Protein AF-A0A0V0TDM6-F1 (afdb_monomer)

Structure (mmCIF, N/CA/C/O backbone):
data_AF-A0A0V0TDM6-F1
#
_entry.id   AF-A0A0V0TDM6-F1
#
loop_
_atom_site.group_PDB
_atom_site.id
_atom_site.type_symbol
_atom_site.label_atom_id
_atom_site.label_alt_id
_atom_site.label_comp_id
_atom_site.label_asym_id
_atom_site.label_entity_id
_atom_site.label_seq_id
_atom_site.pdbx_PDB_ins_code
_atom_site.Cartn_x
_atom_site.Cartn_y
_atom_site.Cartn_z
_atom_site.occupancy
_atom_site.B_iso_or_equiv
_atom_site.auth_seq_id
_atom_site.auth_comp_id
_atom_site.auth_asym_id
_atom_site.auth_atom_id
_atom_site.pdbx_PDB_model_num
ATOM 1 N N . MET A 1 1 ? 20.310 -4.185 -2.461 1.00 68.88 1 MET A N 1
ATOM 2 C CA . MET A 1 1 ? 19.924 -4.547 -3.846 1.00 68.88 1 MET A CA 1
ATOM 3 C C . MET A 1 1 ? 19.185 -3.362 -4.457 1.00 68.88 1 MET A C 1
ATOM 5 O O . MET A 1 1 ? 18.223 -2.908 -3.850 1.00 68.88 1 MET A O 1
ATOM 9 N N . VAL A 1 2 ? 19.680 -2.823 -5.574 1.00 84.88 2 VAL A N 1
ATOM 10 C CA . VAL A 1 2 ? 19.165 -1.600 -6.225 1.00 84.88 2 VAL A CA 1
ATOM 11 C C . VAL A 1 2 ? 18.050 -1.960 -7.213 1.00 84.88 2 VAL A C 1
ATOM 13 O O . VAL A 1 2 ? 18.202 -2.934 -7.948 1.00 84.88 2 VAL A O 1
ATOM 16 N N . ALA A 1 3 ? 16.951 -1.196 -7.219 1.00 94.00 3 ALA A N 1
ATOM 17 C CA . ALA A 1 3 ? 15.890 -1.325 -8.218 1.00 94.00 3 ALA A CA 1
ATOM 18 C C . ALA A 1 3 ? 16.334 -0.680 -9.545 1.00 94.00 3 ALA A C 1
ATOM 20 O O . ALA A 1 3 ? 16.919 0.400 -9.535 1.00 94.00 3 ALA A O 1
ATOM 21 N N . ARG A 1 4 ? 16.096 -1.349 -10.673 1.00 97.00 4 ARG A N 1
ATOM 22 C CA . ARG A 1 4 ? 16.575 -0.988 -12.018 1.00 97.00 4 ARG A CA 1
ATOM 23 C C . ARG A 1 4 ? 15.480 -0.458 -12.941 1.00 97.00 4 ARG A C 1
ATOM 25 O O . ARG A 1 4 ? 15.808 0.113 -13.972 1.00 97.00 4 ARG A O 1
ATOM 32 N N . TYR A 1 5 ? 14.216 -0.669 -12.594 1.00 96.31 5 TYR A N 1
ATOM 33 C CA . TYR A 1 5 ? 13.059 -0.176 -13.334 1.00 96.31 5 TYR A CA 1
ATOM 34 C C . TYR A 1 5 ? 11.893 0.101 -12.370 1.00 96.31 5 TYR A C 1
ATOM 36 O O . TYR A 1 5 ? 11.904 -0.439 -11.254 1.00 96.31 5 TYR A O 1
ATOM 44 N N . PRO A 1 6 ? 10.914 0.937 -12.774 1.00 95.62 6 PRO A N 1
ATOM 45 C CA . PRO A 1 6 ? 9.752 1.271 -11.953 1.00 95.62 6 PRO A CA 1
ATOM 46 C C . PRO A 1 6 ? 9.030 0.031 -11.439 1.00 95.62 6 PRO A C 1
ATOM 48 O O . PRO A 1 6 ? 8.941 -0.973 -12.148 1.00 95.62 6 PRO A O 1
ATOM 51 N N . LEU A 1 7 ? 8.524 0.098 -10.207 1.00 93.88 7 LEU A N 1
ATOM 52 C CA . LEU A 1 7 ? 7.758 -0.974 -9.557 1.00 93.88 7 LEU A CA 1
ATOM 53 C C . LEU A 1 7 ? 8.494 -2.322 -9.403 1.00 93.88 7 LEU A C 1
ATOM 55 O O . LEU A 1 7 ? 7.897 -3.284 -8.926 1.00 93.88 7 LEU A O 1
ATOM 59 N N . GLN A 1 8 ? 9.795 -2.420 -9.717 1.00 96.00 8 GLN A N 1
ATOM 60 C CA . GLN A 1 8 ? 10.560 -3.662 -9.527 1.00 96.00 8 GLN A CA 1
ATOM 61 C C . GLN A 1 8 ? 10.568 -4.116 -8.063 1.00 96.00 8 GLN A C 1
ATOM 63 O O . GLN A 1 8 ? 10.575 -5.310 -7.761 1.00 96.00 8 GLN A O 1
ATOM 68 N N . ARG A 1 9 ? 10.659 -3.152 -7.143 1.00 95.19 9 ARG A N 1
ATOM 69 C CA . ARG A 1 9 ? 10.697 -3.408 -5.708 1.00 95.19 9 ARG A CA 1
ATOM 70 C C . ARG A 1 9 ? 9.963 -2.303 -4.978 1.00 95.19 9 ARG A C 1
ATOM 72 O O . ARG A 1 9 ? 10.412 -1.160 -4.980 1.00 95.19 9 ARG A O 1
ATOM 79 N N . ILE A 1 10 ? 8.896 -2.691 -4.297 1.00 95.94 10 ILE A N 1
ATOM 80 C CA . ILE A 1 10 ? 8.101 -1.800 -3.464 1.00 95.94 10 ILE A CA 1
ATOM 81 C C . ILE A 1 10 ? 8.427 -2.110 -2.001 1.00 95.94 10 ILE A C 1
ATOM 83 O O . ILE A 1 10 ? 8.379 -3.265 -1.575 1.00 95.94 10 ILE A O 1
ATOM 87 N N . GLY A 1 11 ? 8.833 -1.093 -1.246 1.00 96.31 11 GLY A N 1
ATOM 88 C CA . GLY A 1 11 ? 8.878 -1.146 0.211 1.00 96.31 11 GLY A CA 1
ATOM 89 C C . GLY A 1 11 ? 7.487 -0.872 0.767 1.00 96.31 11 GLY A C 1
ATOM 90 O O . GLY A 1 11 ? 6.819 0.047 0.298 1.00 96.31 11 GLY A O 1
ATOM 91 N N . MET A 1 12 ? 7.048 -1.669 1.737 1.00 96.81 12 MET A N 1
ATOM 92 C CA . MET A 1 12 ? 5.736 -1.526 2.364 1.00 96.81 12 MET A CA 1
ATOM 93 C C . MET A 1 12 ? 5.893 -1.552 3.877 1.00 96.81 12 MET A C 1
ATOM 95 O O . MET A 1 12 ? 6.620 -2.402 4.391 1.00 96.81 12 MET A O 1
ATOM 99 N N . ASP A 1 13 ? 5.204 -0.652 4.566 1.00 97.06 13 ASP A N 1
ATOM 100 C CA . ASP A 1 13 ? 5.124 -0.641 6.024 1.00 97.06 13 ASP A CA 1
ATOM 101 C C . ASP A 1 13 ? 3.760 -0.114 6.483 1.00 97.06 13 ASP A C 1
ATOM 103 O O . ASP A 1 13 ? 3.054 0.555 5.723 1.00 97.06 13 ASP A O 1
ATOM 107 N N . ILE A 1 14 ? 3.364 -0.426 7.713 1.00 97.38 14 ILE A N 1
ATOM 108 C CA . ILE A 1 14 ? 2.087 -0.000 8.283 1.00 97.38 14 ILE A CA 1
ATOM 109 C C . ILE A 1 14 ? 2.327 0.672 9.629 1.00 97.38 14 ILE A C 1
ATOM 111 O O . ILE A 1 14 ? 2.815 0.061 10.574 1.00 97.38 14 ILE A O 1
ATOM 115 N N . LEU A 1 15 ? 1.881 1.922 9.739 1.00 96.94 15 LEU A N 1
ATOM 116 C CA . LEU A 1 15 ? 1.847 2.654 10.997 1.00 96.94 15 LEU A CA 1
ATOM 117 C C . LEU A 1 15 ? 0.498 2.442 11.692 1.00 96.94 15 LEU A C 1
ATOM 119 O O . LEU A 1 15 ? -0.552 2.764 11.129 1.00 96.94 15 LEU A O 1
ATOM 123 N N . GLY A 1 16 ? 0.521 1.957 12.933 1.00 93.44 16 GLY A N 1
ATOM 124 C CA . GLY A 1 16 ? -0.656 1.900 13.794 1.00 93.44 16 GLY A CA 1
ATOM 125 C C . GLY A 1 16 ? -0.552 0.871 14.927 1.00 93.44 16 GLY A C 1
ATOM 126 O O . GLY A 1 16 ? 0.503 0.264 15.110 1.00 93.44 16 GLY A O 1
ATOM 127 N N . PRO A 1 17 ? -1.657 0.636 15.655 1.00 92.31 17 PRO A N 1
ATOM 128 C CA . PRO A 1 17 ? -2.939 1.331 15.521 1.00 92.31 17 PRO A CA 1
ATOM 129 C C . PRO A 1 17 ? -2.893 2.756 16.104 1.00 92.31 17 PRO A C 1
ATOM 131 O O . PRO A 1 17 ? -2.337 2.987 17.171 1.00 92.31 17 PRO A O 1
ATOM 134 N N . LEU A 1 18 ? -3.484 3.704 15.380 1.00 95.19 18 LEU A N 1
ATOM 135 C CA . LEU A 1 18 ? -3.668 5.108 15.747 1.00 95.19 18 LEU A CA 1
ATOM 136 C C . LEU A 1 18 ? -5.084 5.342 16.293 1.00 95.19 18 LEU A C 1
ATOM 138 O O . LEU A 1 18 ? -5.955 4.465 16.216 1.00 95.19 18 LEU A O 1
ATOM 142 N N . GLU A 1 19 ? -5.331 6.550 16.800 1.00 96.12 19 GLU A N 1
ATOM 143 C CA . GLU A 1 19 ? -6.685 6.992 17.132 1.00 96.12 19 GLU A CA 1
ATOM 144 C C . GLU A 1 19 ? -7.611 6.871 15.918 1.00 96.12 19 GLU A C 1
ATOM 146 O O . GLU A 1 19 ? -7.250 7.194 14.783 1.00 96.12 19 GLU A O 1
ATOM 151 N N . LYS A 1 20 ? -8.823 6.365 16.161 1.00 96.69 20 LYS A N 1
ATOM 152 C CA . LYS A 1 20 ? -9.791 6.121 15.095 1.00 96.69 20 LYS A CA 1
ATOM 153 C C . LYS A 1 20 ? -10.303 7.453 14.554 1.00 96.69 20 LYS A C 1
ATOM 155 O O . LYS A 1 20 ? -10.895 8.237 15.291 1.00 96.69 20 LYS A O 1
ATOM 160 N N . THR A 1 21 ? -10.140 7.674 13.255 1.00 96.75 21 THR A N 1
ATOM 161 C CA . THR A 1 21 ? -10.696 8.852 12.581 1.00 96.75 21 THR A CA 1
ATOM 162 C C . THR A 1 21 ? -12.223 8.771 12.494 1.00 96.75 21 THR A C 1
ATOM 164 O O . THR A 1 21 ? -12.812 7.691 12.592 1.00 96.75 21 THR A O 1
ATOM 167 N N . SER A 1 22 ? -12.888 9.894 12.208 1.00 96.38 22 SER A N 1
ATOM 168 C CA . SER A 1 22 ? -14.333 9.923 11.915 1.00 96.38 22 SER A CA 1
ATOM 169 C C . SER A 1 22 ? -14.724 9.028 10.730 1.00 96.38 22 SER A C 1
ATOM 171 O O . SER A 1 22 ? -15.804 8.447 10.720 1.00 96.38 22 SER A O 1
ATOM 173 N N . SER A 1 23 ? -13.816 8.853 9.763 1.00 94.75 23 SER A N 1
ATOM 174 C CA . SER A 1 23 ? -13.958 7.935 8.624 1.00 94.75 23 SER A CA 1
ATOM 175 C C . SER A 1 23 ? -13.657 6.466 8.953 1.00 94.75 23 SER A C 1
ATOM 177 O O . SER A 1 23 ? -13.733 5.612 8.075 1.00 94.75 23 SER A O 1
ATOM 179 N N . GLY A 1 24 ? -13.324 6.152 10.206 1.00 95.38 24 GLY A N 1
ATOM 180 C CA . GLY A 1 24 ? -13.103 4.791 10.685 1.00 95.38 24 GLY A CA 1
ATOM 181 C C . GLY A 1 24 ? -11.712 4.215 10.422 1.00 95.38 24 GLY A C 1
ATOM 182 O O . GLY A 1 24 ? -11.504 3.030 10.683 1.00 95.38 24 GLY A O 1
ATOM 183 N N . ASN A 1 25 ? -10.760 5.025 9.957 1.00 96.69 25 ASN A N 1
ATOM 184 C CA . ASN A 1 25 ? -9.383 4.595 9.729 1.00 96.69 25 ASN A CA 1
ATOM 185 C C . ASN A 1 25 ? -8.600 4.551 11.041 1.00 96.69 25 ASN A C 1
ATOM 187 O O . ASN A 1 25 ? -8.817 5.374 11.929 1.00 96.69 25 ASN A O 1
ATOM 191 N N . ARG A 1 26 ? -7.699 3.575 11.161 1.00 96.88 26 ARG A N 1
ATOM 192 C CA . ARG A 1 26 ? -6.860 3.353 12.349 1.00 96.88 26 ARG A CA 1
ATOM 193 C C . ARG A 1 26 ? -5.394 3.119 12.023 1.00 96.88 26 ARG A C 1
ATOM 195 O O . ARG A 1 26 ? -4.587 3.044 12.938 1.00 96.88 26 ARG A O 1
ATOM 202 N N . CYS A 1 27 ? -5.043 2.943 10.755 1.00 96.75 27 CYS A N 1
ATOM 203 C CA . CYS A 1 27 ? -3.670 2.683 10.342 1.00 96.75 27 CYS A CA 1
ATOM 204 C C . CYS A 1 27 ? -3.347 3.488 9.085 1.00 96.75 27 CYS A C 1
ATOM 206 O O . CYS A 1 27 ? -4.251 3.917 8.364 1.00 96.75 27 CYS A O 1
ATOM 208 N N . VAL A 1 28 ? -2.061 3.654 8.804 1.00 97.69 28 VAL A N 1
ATOM 209 C CA . VAL A 1 28 ? -1.568 4.228 7.551 1.00 97.69 28 VAL A CA 1
ATOM 210 C C . VAL A 1 28 ? -0.652 3.210 6.889 1.00 97.69 28 VAL A C 1
ATOM 212 O O . VAL A 1 28 ? 0.343 2.804 7.481 1.00 97.69 28 VAL A O 1
ATOM 215 N N . LEU A 1 29 ? -0.987 2.795 5.671 1.00 98.00 29 LEU A N 1
ATOM 216 C CA . LEU A 1 29 ? -0.112 2.007 4.810 1.00 98.00 29 LEU A CA 1
ATOM 217 C C . LEU A 1 29 ? 0.826 2.948 4.064 1.00 98.00 29 LEU A C 1
ATOM 219 O O . LEU A 1 29 ? 0.364 3.842 3.357 1.00 98.00 29 LEU A O 1
ATOM 223 N N . VAL A 1 30 ? 2.125 2.718 4.185 1.00 97.94 30 VAL A N 1
ATOM 224 C CA . VAL A 1 30 ? 3.166 3.445 3.463 1.00 97.94 30 VAL A CA 1
ATOM 225 C C . VAL A 1 30 ? 3.735 2.528 2.385 1.00 97.94 30 VAL A C 1
ATOM 227 O O . VAL A 1 30 ? 4.145 1.406 2.672 1.00 97.94 30 VAL A O 1
ATOM 230 N N . LEU A 1 31 ? 3.750 3.007 1.142 1.00 97.62 31 LEU A N 1
ATOM 231 C CA . LEU A 1 31 ? 4.285 2.314 -0.031 1.00 97.62 31 LEU A CA 1
ATOM 232 C C . LEU A 1 31 ? 5.374 3.171 -0.672 1.00 97.62 31 LEU A C 1
ATOM 234 O O . LEU A 1 31 ? 5.148 4.352 -0.930 1.00 97.62 31 LEU A O 1
ATOM 238 N N . MET A 1 32 ? 6.532 2.586 -0.967 1.00 97.00 32 MET A N 1
ATOM 239 C CA . MET A 1 32 ? 7.636 3.269 -1.643 1.00 97.00 32 MET A CA 1
ATOM 240 C C . MET A 1 32 ? 8.114 2.472 -2.853 1.00 97.00 32 MET A C 1
ATOM 242 O O . MET A 1 32 ? 8.551 1.332 -2.703 1.00 97.00 32 MET A O 1
ATOM 246 N N . ASP A 1 33 ? 8.128 3.090 -4.034 1.00 96.31 33 ASP A N 1
ATOM 247 C CA . ASP A 1 33 ? 8.832 2.544 -5.192 1.00 96.31 33 ASP A CA 1
ATOM 248 C C . ASP A 1 33 ? 10.325 2.814 -5.013 1.00 96.31 33 ASP A C 1
ATOM 250 O O . ASP A 1 33 ? 10.782 3.960 -5.022 1.00 96.31 33 ASP A O 1
ATOM 254 N N . ASN A 1 34 ? 11.115 1.751 -4.867 1.00 94.94 34 ASN A N 1
ATOM 255 C CA . ASN A 1 34 ? 12.545 1.875 -4.638 1.00 94.94 34 ASN A CA 1
ATOM 256 C C . ASN A 1 34 ? 13.320 2.413 -5.847 1.00 94.94 34 ASN A C 1
ATOM 258 O O . ASN A 1 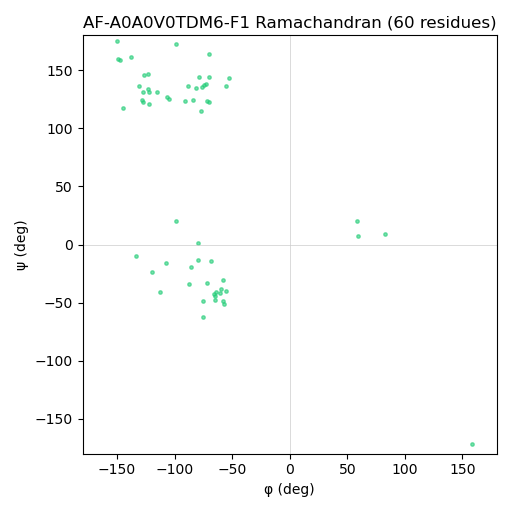34 ? 14.487 2.771 -5.647 1.00 94.94 34 ASN A O 1
ATOM 262 N N . PHE A 1 35 ? 12.729 2.451 -7.047 1.00 95.62 35 PHE A N 1
ATOM 263 C CA . PHE A 1 35 ? 13.340 3.049 -8.234 1.00 95.62 35 PHE A CA 1
ATOM 264 C C . PHE A 1 35 ? 13.287 4.578 -8.163 1.00 95.62 35 PHE A C 1
ATOM 266 O O . PHE A 1 35 ? 14.331 5.216 -8.049 1.00 95.62 35 PHE A O 1
ATOM 273 N N . TYR A 1 36 ? 12.087 5.162 -8.127 1.00 94.88 36 TYR A N 1
ATOM 274 C CA . TYR A 1 36 ? 11.908 6.618 -8.048 1.00 94.88 36 TYR A CA 1
ATOM 275 C C . TYR A 1 36 ? 12.088 7.202 -6.644 1.00 94.88 36 TYR A C 1
ATOM 277 O O . TYR A 1 36 ? 12.158 8.418 -6.496 1.00 94.88 36 TYR A O 1
ATOM 285 N N . LYS A 1 37 ? 12.115 6.354 -5.607 1.00 93.44 37 LYS A N 1
ATOM 286 C CA . LYS A 1 37 ? 11.944 6.752 -4.196 1.00 93.44 37 LYS A CA 1
ATOM 287 C C . LYS A 1 37 ? 10.614 7.462 -3.932 1.00 93.44 37 LYS A C 1
ATOM 289 O O . LYS A 1 37 ? 10.457 8.147 -2.923 1.00 93.44 37 LYS A O 1
ATOM 294 N N . TRP A 1 38 ? 9.646 7.275 -4.827 1.00 95.38 38 TRP A N 1
ATOM 295 C CA . TRP A 1 38 ? 8.317 7.845 -4.691 1.00 95.38 38 TRP A CA 1
ATOM 296 C C . TRP A 1 38 ? 7.559 7.131 -3.576 1.00 95.38 38 TRP A C 1
ATOM 298 O O . TRP A 1 38 ? 7.397 5.911 -3.625 1.00 95.38 38 TRP A O 1
ATOM 308 N N . THR A 1 39 ? 7.097 7.895 -2.586 1.00 96.56 39 THR A N 1
ATOM 309 C CA . THR A 1 39 ? 6.405 7.370 -1.405 1.00 96.56 39 THR A CA 1
ATOM 310 C C . THR A 1 39 ? 4.964 7.856 -1.383 1.00 96.56 39 THR A C 1
ATOM 312 O O . THR A 1 39 ? 4.709 9.049 -1.520 1.00 96.56 39 THR A O 1
ATOM 315 N N . ALA A 1 40 ? 4.029 6.935 -1.175 1.00 97.12 40 ALA A N 1
ATOM 316 C CA . ALA A 1 40 ? 2.613 7.217 -1.000 1.00 97.12 40 ALA A CA 1
ATOM 317 C C . ALA A 1 40 ? 2.123 6.648 0.335 1.00 97.12 40 ALA A C 1
ATOM 319 O O . ALA A 1 40 ? 2.586 5.598 0.783 1.00 97.12 40 ALA 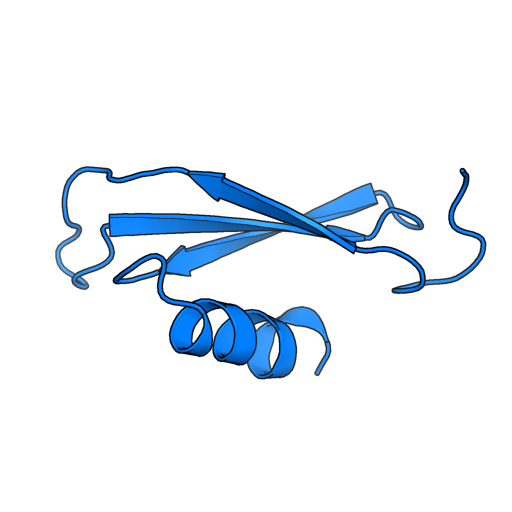A O 1
ATOM 320 N N . ALA A 1 41 ? 1.171 7.340 0.956 1.00 97.62 41 ALA A N 1
ATOM 321 C CA . ALA A 1 41 ? 0.551 6.929 2.206 1.00 97.62 41 ALA A CA 1
ATOM 322 C C . ALA A 1 41 ? -0.967 6.821 2.026 1.00 97.62 41 ALA A C 1
ATOM 324 O O . ALA A 1 41 ? -1.596 7.725 1.474 1.00 97.62 41 ALA A O 1
ATOM 325 N N . PHE A 1 42 ? -1.553 5.729 2.511 1.00 97.50 42 PHE A N 1
ATOM 326 C CA . PHE A 1 42 ? -2.975 5.434 2.379 1.00 97.50 42 PHE A CA 1
ATOM 327 C C . PHE A 1 42 ? -3.591 5.124 3.747 1.00 9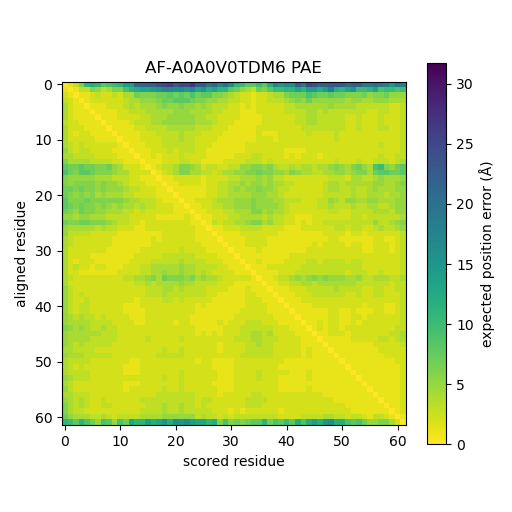7.50 42 PHE A C 1
ATOM 329 O O . PHE A 1 42 ? -3.047 4.300 4.485 1.00 97.50 42 PHE A O 1
ATOM 336 N N . PRO A 1 43 ? -4.728 5.739 4.108 1.00 97.19 43 PRO A N 1
ATOM 337 C CA . PRO A 1 43 ? -5.419 5.406 5.347 1.00 97.19 43 PRO A CA 1
ATOM 338 C C . PRO A 1 43 ? -6.107 4.038 5.230 1.00 97.19 43 PRO A C 1
ATOM 340 O O . PRO A 1 43 ? -6.730 3.739 4.211 1.00 97.19 43 PRO A O 1
ATOM 343 N N . LEU A 1 44 ? -6.016 3.220 6.282 1.00 97.75 44 LEU A N 1
ATOM 344 C CA . LEU A 1 44 ? -6.654 1.907 6.382 1.00 97.75 44 LEU A CA 1
ATOM 345 C C . LEU A 1 44 ? -7.508 1.783 7.651 1.00 97.75 44 LEU A C 1
ATOM 347 O O . LEU A 1 44 ? -7.138 2.259 8.728 1.00 97.75 44 LEU A O 1
ATOM 351 N N . ALA A 1 45 ? -8.617 1.047 7.551 1.00 96.06 45 ALA A N 1
ATOM 352 C CA . ALA A 1 45 ? -9.472 0.696 8.691 1.00 96.06 45 ALA A CA 1
ATOM 353 C C . ALA A 1 45 ? -8.833 -0.351 9.629 1.00 96.06 45 ALA A C 1
ATOM 355 O O . ALA A 1 45 ? -9.034 -0.319 10.850 1.00 96.06 45 ALA A O 1
ATOM 356 N N . ASN A 1 46 ? -8.049 -1.275 9.066 1.00 95.56 46 ASN A N 1
ATOM 357 C CA . ASN A 1 46 ? -7.358 -2.360 9.764 1.00 95.56 46 ASN A CA 1
ATOM 358 C C . ASN A 1 46 ? -6.052 -2.737 9.029 1.00 95.56 46 ASN A C 1
ATOM 360 O O . ASN A 1 46 ? -5.764 -2.204 7.959 1.00 95.56 46 ASN A O 1
ATOM 364 N N . MET A 1 47 ? -5.266 -3.648 9.610 1.00 95.81 47 MET A N 1
ATOM 365 C CA . MET A 1 47 ? -4.003 -4.146 9.036 1.00 95.81 47 MET A CA 1
ATOM 366 C C . MET A 1 47 ? -4.164 -5.498 8.322 1.00 95.81 47 MET A C 1
ATOM 368 O O . MET A 1 47 ? -3.202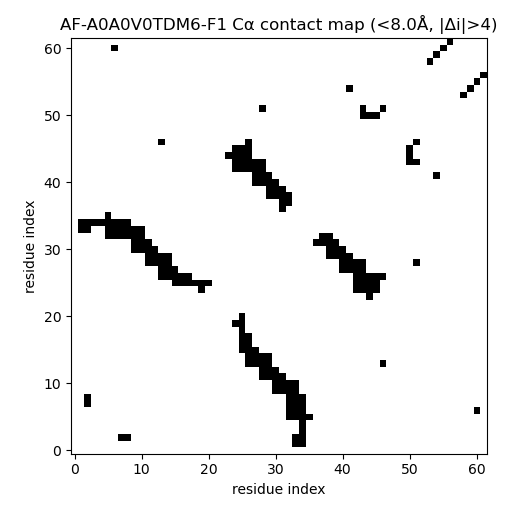 -6.247 8.174 1.00 95.81 47 MET A O 1
ATOM 372 N N . GLU A 1 48 ? -5.386 -5.867 7.937 1.00 96.75 48 GLU A N 1
ATOM 373 C CA . GLU A 1 48 ? -5.643 -7.171 7.326 1.00 96.75 48 GLU A CA 1
ATOM 374 C C . GLU A 1 48 ? -5.054 -7.247 5.916 1.00 96.75 48 GLU A C 1
ATOM 376 O O . GLU A 1 48 ? -5.105 -6.283 5.147 1.00 96.75 48 GLU A O 1
ATOM 381 N N . ALA A 1 49 ? -4.553 -8.428 5.548 1.00 97.19 49 ALA A N 1
ATOM 382 C CA . ALA A 1 49 ? -3.911 -8.656 4.256 1.00 97.19 49 ALA A CA 1
ATOM 383 C C . ALA A 1 49 ? -4.814 -8.272 3.071 1.00 97.19 49 ALA A C 1
ATOM 385 O O . ALA A 1 49 ? -4.343 -7.647 2.125 1.00 97.19 49 ALA A O 1
ATOM 386 N N . ASN A 1 50 ? -6.115 -8.571 3.147 1.00 98.12 50 ASN A N 1
ATOM 387 C CA . ASN A 1 50 ? -7.077 -8.228 2.095 1.00 98.12 50 ASN A CA 1
ATOM 388 C C . ASN A 1 50 ? -7.229 -6.709 1.918 1.00 98.12 50 ASN A C 1
ATOM 390 O O . ASN A 1 50 ? -7.272 -6.221 0.789 1.00 98.12 50 ASN A O 1
ATOM 394 N N . THR A 1 51 ? -7.267 -5.954 3.018 1.00 97.12 51 THR A N 1
ATOM 395 C CA . THR A 1 51 ? -7.352 -4.487 3.001 1.00 97.12 51 THR A CA 1
ATOM 396 C C . THR A 1 51 ? -6.096 -3.876 2.379 1.00 97.12 51 THR A C 1
ATOM 398 O O . THR A 1 51 ? -6.193 -3.001 1.518 1.00 97.12 51 THR A O 1
ATOM 401 N N . VAL A 1 52 ? -4.916 -4.376 2.761 1.00 97.31 52 VAL A N 1
ATOM 402 C CA . VAL A 1 52 ? -3.621 -3.935 2.218 1.00 97.31 52 VAL A CA 1
ATOM 403 C C . VAL A 1 52 ? -3.500 -4.272 0.730 1.00 97.31 52 VAL A C 1
ATOM 405 O O . VAL A 1 52 ? -3.158 -3.399 -0.066 1.00 97.31 52 VAL A O 1
ATOM 408 N N . ALA A 1 53 ? -3.819 -5.509 0.339 1.00 97.44 53 ALA A N 1
ATOM 409 C CA . ALA A 1 53 ? -3.743 -5.969 -1.047 1.00 97.44 53 ALA A CA 1
ATOM 410 C C . ALA A 1 53 ? -4.667 -5.162 -1.964 1.00 97.44 53 ALA A C 1
ATOM 412 O O . ALA A 1 53 ? -4.255 -4.763 -3.052 1.00 97.44 53 ALA A O 1
ATOM 413 N N . LYS A 1 54 ? -5.885 -4.856 -1.499 1.00 97.25 54 LYS A N 1
ATOM 414 C CA . LYS A 1 54 ? -6.829 -4.020 -2.241 1.00 97.25 54 LYS A CA 1
ATOM 415 C C . LYS A 1 54 ? -6.245 -2.641 -2.545 1.00 97.25 54 LYS A C 1
ATOM 417 O O . LYS A 1 54 ? -6.280 -2.207 -3.689 1.00 97.25 54 LYS A O 1
ATOM 422 N N . VAL A 1 55 ? -5.675 -1.965 -1.546 1.00 97.38 55 VAL A N 1
ATOM 423 C CA . VAL A 1 55 ? -5.060 -0.642 -1.748 1.00 97.38 55 VAL A CA 1
ATOM 424 C C . VAL A 1 55 ? -3.831 -0.729 -2.651 1.00 97.38 55 VAL A C 1
ATOM 426 O O . VAL A 1 55 ? -3.691 0.090 -3.555 1.00 97.38 55 VAL A O 1
ATOM 429 N N . LEU A 1 56 ? -2.972 -1.732 -2.464 1.00 96.62 56 LEU A N 1
ATOM 430 C CA . LEU A 1 56 ? -1.798 -1.927 -3.313 1.00 96.62 56 LEU A CA 1
ATOM 431 C C . LEU A 1 56 ? -2.187 -2.062 -4.794 1.00 96.62 56 LEU A C 1
ATOM 433 O O . LEU A 1 56 ? -1.648 -1.350 -5.639 1.00 96.62 56 LEU A O 1
ATOM 437 N N . VAL A 1 57 ? -3.141 -2.942 -5.105 1.00 96.44 57 VAL A N 1
ATOM 438 C CA . VAL A 1 57 ? -3.532 -3.238 -6.489 1.00 96.44 57 VAL A CA 1
ATOM 439 C C . VAL A 1 57 ? -4.369 -2.110 -7.088 1.00 96.44 57 VAL A C 1
ATOM 441 O O . VAL A 1 57 ? -4.066 -1.651 -8.181 1.00 96.44 57 VAL A O 1
ATOM 444 N N . GLU A 1 58 ? -5.393 -1.628 -6.380 1.00 97.12 58 GLU A N 1
ATOM 445 C CA . GLU A 1 58 ? -6.368 -0.683 -6.9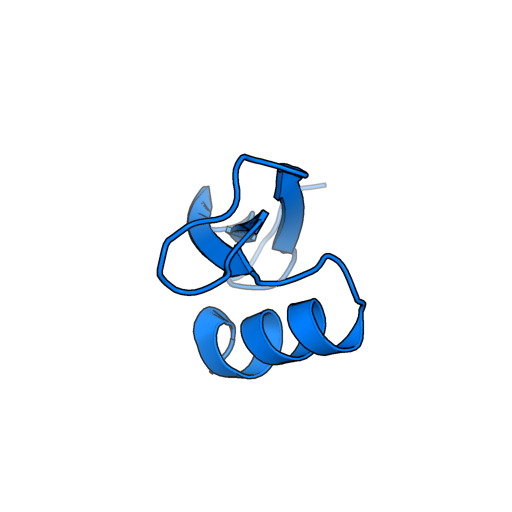43 1.00 97.12 58 GLU A CA 1
ATOM 446 C C . GLU A 1 58 ? -5.941 0.789 -6.859 1.00 97.12 58 GLU A C 1
ATOM 448 O O . GLU A 1 58 ? -6.533 1.627 -7.538 1.00 97.12 58 GLU A O 1
ATOM 453 N N . LYS A 1 59 ? -4.993 1.146 -5.979 1.00 95.25 59 LYS A N 1
ATOM 454 C CA . LYS A 1 59 ? -4.617 2.553 -5.731 1.00 95.25 59 LYS A CA 1
ATOM 455 C C . LYS A 1 59 ? -3.163 2.885 -6.034 1.00 95.25 59 LYS A C 1
ATOM 457 O O . LYS A 1 59 ? -2.878 4.062 -6.233 1.00 95.25 59 LYS A O 1
ATOM 462 N N . TYR A 1 60 ? -2.256 1.907 -6.014 1.00 94.88 60 TYR A N 1
ATOM 463 C CA . TYR A 1 60 ? -0.824 2.162 -6.197 1.00 94.88 60 TYR A CA 1
ATOM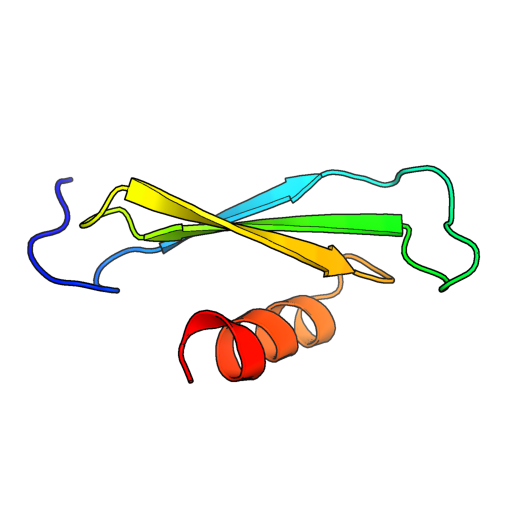 464 C C . TYR A 1 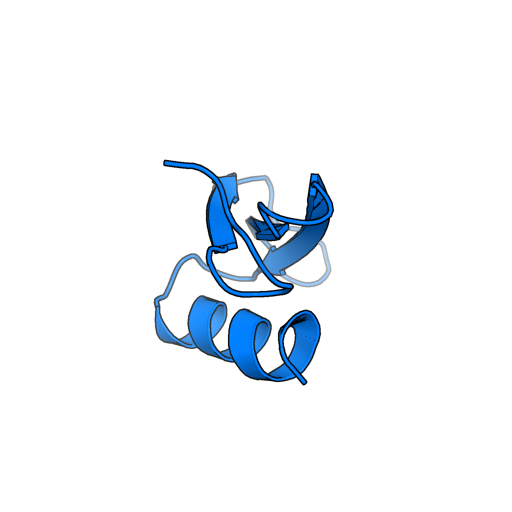60 ? -0.257 1.596 -7.503 1.00 94.88 60 TYR A C 1
ATOM 466 O O . TYR A 1 60 ? 0.561 2.261 -8.129 1.00 94.88 60 TYR A O 1
ATOM 474 N N . ILE A 1 61 ? -0.665 0.385 -7.904 1.00 92.44 61 ILE A N 1
ATOM 475 C CA . ILE A 1 61 ? -0.181 -0.268 -9.136 1.00 92.44 61 ILE A CA 1
ATOM 476 C C . ILE A 1 61 ? -1.005 0.120 -10.376 1.00 92.44 61 ILE A C 1
ATOM 478 O O . ILE A 1 61 ? -0.441 0.145 -11.468 1.00 92.44 61 ILE A O 1
ATOM 482 N N . ALA A 1 62 ? -2.314 0.345 -10.199 1.00 78.94 62 ALA A N 1
ATOM 483 C CA . ALA A 1 62 ? -3.288 0.562 -11.275 1.00 78.94 62 ALA A CA 1
ATOM 484 C C . ALA A 1 62 ? -2.945 1.714 -12.233 1.00 78.94 62 ALA A C 1
ATOM 486 O O . ALA A 1 62 ? -2.456 2.764 -11.758 1.00 78.94 62 ALA A O 1
#

Sequence (62 aa):
MVARYPLQRIGMDILGPLEKTSSGNRCVLVLMDNFYKWTAAFPLANMEANTVAKVLVEKYIA

InterPro domains:
  IPR012337 Ribonuclease H-like superfamily [SSF53098] (2-58)
  IPR036397 Ribonuclease H superfamily [G3DSA:3.30.420.10] (1-62)

Foldseek 3Di:
DADDDWPPDKDWDKDDQCPQDPVQFRIKIWIAT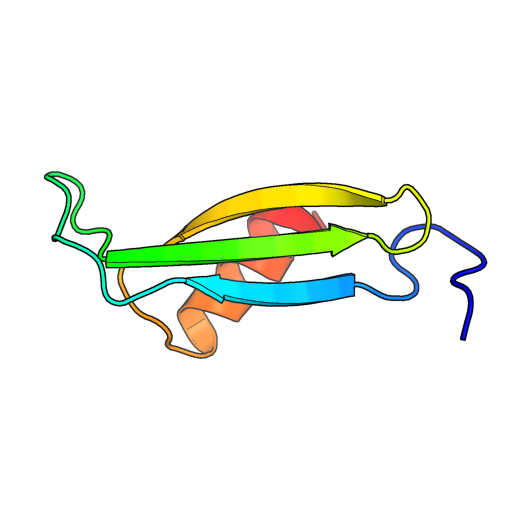RHVRDIDIDTFNDPDPVRVVCCCVVPPVD

Organism: NCBI:txid144512

Radius of gyration: 12.56 Å; Cα contacts (8 Å, |Δi|>4): 103; chains: 1; bounding box: 34×19×30 Å

Nearest PDB structures (foldseek):
  2x6n-assembly1_B  TM=8.557E-01  e=5.564E-03  Human spumaretrovirus
  2x74-assembly2_A  TM=8.685E-01  e=6.694E-03  Human spumaretrovirus
  2x6s-assembly3_B  TM=8.567E-01  e=7.572E-03  Human spumaretrovirus
  6rny-assembly1_O  TM=8.123E-01  e=3.999E-02  Human spumaretrovirus
  7jn3-assembly1_E  TM=7.208E-01  e=1.867E-01  Rous sarcoma virus (strain Schmidt-Ruppin A)

Secondary structure (DSSP, 8-state):
----STTSSEEEEEE-PPPPPTT---EEEEEEETTTTEEEEEEES---HHHHHHHIIIIII-

Mean predicted ali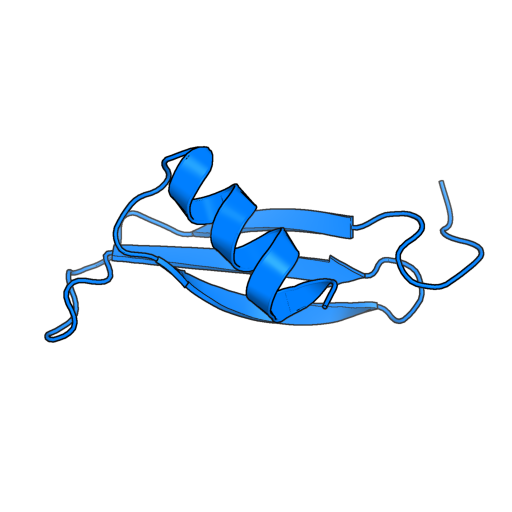gned error: 2.95 Å

pLDDT: mean 95.32, std 4.45, range [68.88, 98.12]

Solvent-accessible surface area (backbone atoms only — not comparable to full-atom values): 3738 Å² total; per-residue (Å²): 138,84,49,88,45,79,73,71,42,68,49,76,50,72,52,67,86,50,79,69,44,98,89,52,29,22,28,37,41,38,41,26,28,56,46,80,65,49,70,50,78,42,82,25,63,60,90,46,68,69,61,52,51,49,46,45,51,71,72,69,71,103